Protein AF-A0A924IY48-F1 (afdb_monomer_lite)

pLDDT: mean 94.22, std 5.82, range [61.59, 98.12]

Foldseek 3Di:
DDWDQDPQGTKAQDADDWPPPCNCRNVVRAIEGEDPQQDPVVCVVPVDGDDDPHHNYHHHVCRVVVCVVAPDPHDDDDDDPDPCCCDPTPVNHD

Radius of gyration: 14.8 Å; chains: 1; bounding box: 27×31×42 Å

Secondary structure (DSSP, 8-state):
--EEEETTEEEEE----STTTTTTTTTTT-EEEE-TTSSHHHHHHHSS----SSS-EE-HHHHHHHHHHHTTT---------HHHHHH-TTT--

Sequence (94 aa):
EATYTGNNGYSLRLMGVDKGFNDAALQRSIVMHGADYVSENFAAAHKRIGRSWGCPAVSRDLAEPIINTIKGKNCLFIYYPDNNYLKSSEWLKS

Structure (mmCIF, N/CA/C/O backbone):
data_AF-A0A924IY48-F1
#
_entry.id   AF-A0A924IY48-F1
#
loop_
_atom_site.group_PDB
_atom_site.id
_atom_site.type_symbol
_atom_site.label_atom_id
_atom_site.label_alt_id
_atom_site.label_comp_id
_atom_site.label_asym_id
_atom_site.label_entity_id
_atom_site.label_seq_id
_atom_site.pdbx_PDB_ins_code
_atom_site.Cartn_x
_atom_site.Cartn_y
_atom_site.Cartn_z
_atom_site.occupancy
_atom_site.B_iso_or_equiv
_atom_site.auth_seq_id
_atom_site.auth_comp_id
_atom_site.auth_asym_id
_atom_site.auth_atom_id
_atom_site.pdbx_PDB_model_num
ATOM 1 N N . GLU A 1 1 ? 0.460 -11.654 9.574 1.00 65.25 1 GLU A N 1
ATOM 2 C CA . GLU A 1 1 ? -0.359 -11.309 8.393 1.00 65.25 1 GLU A CA 1
ATOM 3 C C . GLU A 1 1 ? 0.153 -12.033 7.158 1.00 65.25 1 GLU A C 1
ATOM 5 O O . GLU A 1 1 ? 1.314 -12.434 7.151 1.00 65.25 1 GLU A O 1
ATOM 10 N N . ALA A 1 2 ? -0.713 -12.252 6.165 1.00 86.69 2 ALA A N 1
ATOM 11 C CA . ALA A 1 2 ? -0.415 -13.109 5.020 1.00 86.69 2 ALA A CA 1
ATOM 12 C C . ALA A 1 2 ? 0.109 -12.300 3.825 1.00 86.69 2 ALA A C 1
ATOM 14 O O . ALA A 1 2 ? -0.597 -11.455 3.265 1.00 86.69 2 ALA A O 1
ATOM 15 N N . THR A 1 3 ? 1.338 -12.595 3.415 1.00 95.62 3 THR A N 1
ATOM 16 C CA . THR A 1 3 ? 1.825 -12.243 2.083 1.00 95.62 3 THR A CA 1
ATOM 17 C C . THR A 1 3 ? 1.260 -13.218 1.052 1.00 95.62 3 THR A C 1
ATOM 19 O O . THR A 1 3 ? 0.889 -14.346 1.379 1.00 95.62 3 THR A O 1
ATOM 22 N N . TYR A 1 4 ? 1.145 -12.781 -0.198 1.00 96.38 4 TYR A N 1
ATOM 23 C CA . TYR A 1 4 ? 0.742 -13.639 -1.312 1.00 96.38 4 TYR A CA 1
ATOM 24 C C . TYR A 1 4 ? 1.358 -13.142 -2.619 1.00 96.38 4 TYR A C 1
ATOM 26 O O . TYR A 1 4 ? 1.797 -11.996 -2.708 1.00 96.38 4 TYR A O 1
ATOM 34 N N . THR A 1 5 ? 1.347 -13.992 -3.641 1.00 97.00 5 THR A N 1
ATOM 35 C CA . THR A 1 5 ? 1.754 -13.626 -5.001 1.00 97.00 5 THR A CA 1
ATOM 36 C C . THR A 1 5 ? 0.525 -13.610 -5.902 1.00 97.00 5 THR A C 1
ATOM 38 O O . THR A 1 5 ? -0.207 -14.595 -5.969 1.00 97.00 5 THR A O 1
ATOM 41 N N . GLY A 1 6 ? 0.280 -12.484 -6.573 1.00 93.56 6 GLY A N 1
ATOM 42 C CA . GLY A 1 6 ? -0.815 -12.325 -7.536 1.00 93.56 6 GLY A CA 1
ATOM 43 C C . GLY A 1 6 ? -0.408 -11.440 -8.713 1.00 93.56 6 GLY A C 1
ATOM 44 O O . GLY A 1 6 ? 0.777 -11.304 -8.996 1.00 93.56 6 GLY A O 1
ATOM 45 N N . ASN A 1 7 ? -1.373 -10.789 -9.369 1.00 92.56 7 ASN A N 1
ATOM 46 C CA . ASN A 1 7 ? -1.117 -9.971 -10.570 1.00 92.56 7 ASN A CA 1
ATOM 47 C C . ASN A 1 7 ? -0.099 -8.836 -10.347 1.00 92.56 7 ASN A C 1
ATOM 49 O O . ASN A 1 7 ? 0.633 -8.471 -11.262 1.00 92.56 7 ASN A O 1
ATOM 53 N N . ASN A 1 8 ? -0.026 -8.298 -9.127 1.00 94.12 8 ASN A N 1
ATOM 54 C CA . ASN A 1 8 ? 0.933 -7.253 -8.760 1.00 94.12 8 ASN A CA 1
ATOM 55 C C . ASN A 1 8 ? 2.273 -7.810 -8.235 1.00 94.12 8 ASN A C 1
ATOM 57 O O . ASN A 1 8 ? 3.124 -7.045 -7.788 1.00 94.12 8 ASN A O 1
ATOM 61 N N . GLY A 1 9 ? 2.481 -9.129 -8.300 1.00 96.56 9 GLY A N 1
ATOM 62 C CA . GLY A 1 9 ? 3.633 -9.817 -7.723 1.00 96.56 9 GLY A CA 1
ATOM 63 C C . GLY A 1 9 ? 3.484 -10.066 -6.221 1.00 96.56 9 GLY A C 1
ATOM 64 O O . GLY A 1 9 ? 2.367 -10.148 -5.695 1.00 96.56 9 GLY A O 1
ATOM 65 N N . TYR A 1 10 ? 4.620 -10.214 -5.539 1.00 97.75 10 TYR A N 1
ATOM 66 C CA . TYR A 1 10 ? 4.681 -10.402 -4.091 1.00 97.75 10 TYR A CA 1
ATOM 67 C C . TYR A 1 10 ? 4.081 -9.191 -3.366 1.00 97.75 10 TYR A C 1
ATOM 69 O O . TYR A 1 10 ? 4.505 -8.054 -3.567 1.00 97.75 10 TYR A O 1
ATOM 77 N N . SER A 1 11 ? 3.045 -9.444 -2.569 1.00 97.94 11 SER A N 1
ATOM 78 C CA . SER A 1 11 ? 2.191 -8.418 -1.973 1.00 97.94 11 SER A CA 1
ATOM 79 C C . SER A 1 11 ? 1.909 -8.718 -0.503 1.00 97.94 11 SER A C 1
ATOM 81 O O . SER A 1 11 ? 1.793 -9.880 -0.101 1.00 97.94 11 SER A O 1
ATOM 83 N N . LEU A 1 12 ? 1.741 -7.666 0.296 1.00 97.00 12 LEU A N 1
ATOM 84 C CA . LEU A 1 12 ? 1.353 -7.748 1.704 1.00 97.00 12 LEU A CA 1
ATOM 85 C C . LEU A 1 12 ? -0.085 -7.265 1.877 1.00 97.00 12 LEU A C 1
ATOM 87 O O . LEU A 1 12 ? -0.397 -6.121 1.552 1.00 97.00 12 LEU A O 1
ATOM 91 N N . ARG A 1 13 ? -0.957 -8.133 2.401 1.00 95.75 13 ARG A N 1
ATOM 92 C CA . ARG A 1 13 ? -2.312 -7.744 2.813 1.00 95.75 13 ARG A CA 1
ATOM 93 C C . ARG A 1 13 ? -2.241 -6.833 4.025 1.00 95.75 13 ARG A C 1
ATOM 95 O O . ARG A 1 13 ? -1.465 -7.119 4.926 1.00 95.75 13 ARG A O 1
ATOM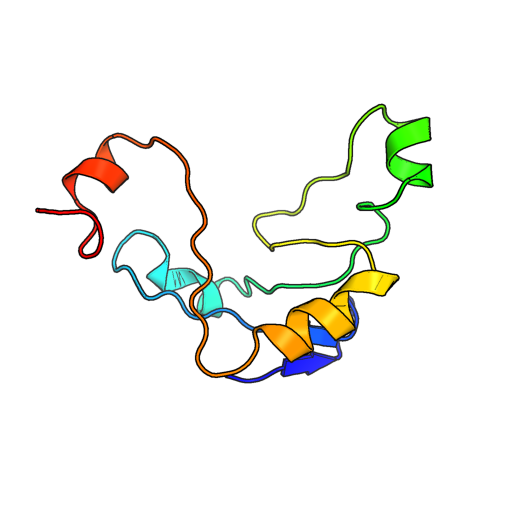 102 N N . LEU A 1 14 ? -3.055 -5.781 4.030 1.00 94.56 14 LEU A N 1
ATOM 103 C CA . LEU A 1 14 ? -3.112 -4.820 5.125 1.00 94.56 14 LEU A CA 1
ATOM 104 C C . LEU A 1 14 ? -4.439 -4.955 5.866 1.00 94.56 14 LEU A C 1
ATOM 106 O O . LEU A 1 14 ? -5.510 -4.923 5.253 1.00 94.56 14 LEU A O 1
ATOM 110 N N . MET A 1 15 ? -4.363 -5.104 7.185 1.00 93.69 15 MET A N 1
ATOM 111 C CA . MET A 1 15 ? -5.521 -5.037 8.066 1.00 93.69 15 MET A CA 1
ATOM 112 C C . MET A 1 15 ? -5.719 -3.605 8.563 1.00 93.69 15 MET A C 1
ATOM 114 O O . MET A 1 15 ? -4.773 -2.937 8.976 1.00 93.69 15 MET A O 1
ATOM 118 N N . GLY A 1 16 ? -6.963 -3.135 8.518 1.00 94.44 16 GLY A N 1
ATOM 119 C CA . GLY A 1 16 ? -7.351 -1.897 9.178 1.00 94.44 16 GLY A CA 1
ATOM 120 C C . GLY A 1 16 ? -7.405 -2.079 10.686 1.00 94.44 16 GLY A C 1
ATOM 121 O O . GLY A 1 16 ? -7.924 -3.088 11.157 1.00 94.44 16 GLY A O 1
ATOM 122 N N . VAL A 1 17 ? -6.894 -1.103 11.429 1.00 93.25 17 VAL A N 1
ATOM 123 C CA . VAL A 1 17 ? -6.848 -1.118 12.900 1.00 93.25 17 VAL A CA 1
ATOM 124 C C . VAL A 1 17 ? -7.563 0.078 13.534 1.00 93.25 17 VAL A C 1
ATOM 126 O O . VAL A 1 17 ? -7.615 0.173 14.752 1.00 93.25 17 VAL A O 1
ATOM 129 N N . ASP A 1 18 ? -8.117 0.989 12.732 1.00 94.81 18 ASP A N 1
ATOM 130 C CA . ASP A 1 18 ? -8.839 2.184 13.175 1.00 94.81 18 ASP A CA 1
ATOM 131 C C . ASP A 1 18 ? -10.268 2.180 12.616 1.00 94.81 18 ASP A C 1
ATOM 133 O O . ASP A 1 18 ? -10.503 2.326 11.405 1.00 94.81 18 ASP A O 1
ATOM 137 N N . LYS A 1 19 ? -11.226 1.951 13.515 1.00 95.06 19 LYS A N 1
ATOM 138 C CA . LYS A 1 19 ? -12.635 1.750 13.177 1.00 95.06 19 LYS A CA 1
ATOM 139 C C . LYS A 1 19 ? -13.242 3.017 12.575 1.00 95.06 19 LYS A C 1
ATOM 141 O O . LYS A 1 19 ? -13.093 4.109 13.109 1.00 95.06 19 LYS A O 1
ATOM 146 N N . GLY A 1 20 ? -13.958 2.868 11.462 1.00 94.56 20 GLY A N 1
ATOM 147 C CA . GLY A 1 20 ? -14.547 3.980 10.713 1.00 94.56 20 GLY A CA 1
ATOM 148 C C . GLY A 1 20 ? -13.571 4.743 9.808 1.00 94.56 20 GLY A C 1
ATOM 149 O O . GLY A 1 20 ? -14.020 5.603 9.051 1.00 94.56 20 GLY A O 1
ATOM 150 N N . PHE A 1 21 ? -12.272 4.421 9.837 1.00 94.94 21 PHE A N 1
ATOM 151 C CA . PHE A 1 21 ? -11.257 5.060 8.993 1.00 94.94 21 PHE A CA 1
ATOM 152 C C . PHE A 1 21 ? -10.607 4.093 8.013 1.00 94.94 21 PHE A C 1
ATOM 154 O O . PHE A 1 21 ? -10.633 4.323 6.802 1.00 94.94 21 PHE A O 1
ATOM 161 N N . ASN A 1 22 ? -10.015 3.010 8.520 1.00 95.31 22 ASN A N 1
ATOM 162 C CA . ASN A 1 22 ? -9.305 2.041 7.689 1.00 95.31 22 ASN A CA 1
ATOM 163 C C . ASN A 1 22 ? -9.741 0.589 7.918 1.00 95.31 22 ASN A C 1
ATOM 165 O O . ASN A 1 22 ? -9.211 -0.289 7.243 1.00 95.31 22 ASN A O 1
ATOM 169 N N . ASP A 1 23 ? -10.716 0.329 8.792 1.00 95.88 23 ASP A N 1
ATOM 170 C CA . ASP A 1 23 ? -11.267 -1.002 9.099 1.00 95.88 23 ASP A CA 1
ATOM 171 C C . ASP A 1 23 ? -11.677 -1.829 7.865 1.00 95.88 23 ASP A C 1
ATOM 173 O O . ASP A 1 23 ? -11.527 -3.051 7.853 1.00 95.88 23 ASP A O 1
ATOM 177 N N . ALA A 1 24 ? -12.097 -1.179 6.779 1.00 96.69 24 ALA A N 1
ATOM 178 C CA . ALA A 1 24 ? -12.416 -1.837 5.513 1.00 96.69 24 ALA A CA 1
ATOM 179 C C . ALA A 1 24 ? -11.195 -2.178 4.622 1.00 96.69 24 ALA A C 1
ATOM 181 O O . ALA A 1 24 ? -11.387 -2.708 3.527 1.00 96.69 24 ALA A O 1
ATOM 182 N N . ALA A 1 25 ? -9.950 -1.884 5.021 1.00 96.25 25 ALA A N 1
ATOM 183 C CA . ALA A 1 25 ? -8.757 -2.034 4.171 1.00 96.25 25 ALA A CA 1
ATOM 184 C C . ALA A 1 25 ? -8.607 -3.450 3.591 1.00 96.25 25 ALA A C 1
ATOM 186 O O . ALA A 1 25 ? -8.469 -3.609 2.375 1.00 96.25 25 ALA A O 1
ATOM 187 N N . LEU A 1 26 ? -8.720 -4.482 4.433 1.00 95.38 26 LEU A N 1
ATOM 188 C CA . LEU A 1 26 ? -8.603 -5.874 3.995 1.00 95.38 26 LEU A CA 1
ATOM 189 C C . LEU A 1 26 ? -9.759 -6.277 3.067 1.00 95.38 26 LEU A C 1
ATOM 191 O O . LEU A 1 26 ? -9.525 -6.883 2.021 1.00 95.38 26 LEU A O 1
ATOM 195 N N . GLN A 1 27 ? -10.997 -5.906 3.418 1.00 96.62 27 GLN A N 1
ATOM 196 C CA . GLN A 1 27 ? -12.195 -6.191 2.616 1.00 96.62 27 GLN A CA 1
ATOM 197 C C . GLN A 1 27 ? -12.117 -5.533 1.232 1.00 96.62 27 GLN A C 1
ATOM 199 O O . GLN A 1 27 ? -12.512 -6.123 0.229 1.00 96.62 27 GLN A O 1
ATOM 204 N N . ARG A 1 28 ? -11.548 -4.327 1.166 1.00 96.50 28 ARG A N 1
ATOM 205 C CA . ARG A 1 28 ? -11.309 -3.575 -0.072 1.00 96.50 28 ARG A CA 1
ATOM 206 C C . ARG A 1 28 ? -10.063 -4.035 -0.833 1.00 96.50 28 ARG A C 1
ATOM 208 O O . ARG A 1 28 ? -9.713 -3.415 -1.832 1.00 96.50 28 ARG A O 1
ATOM 215 N N . SER A 1 29 ? -9.406 -5.110 -0.389 1.00 95.38 29 SER A N 1
ATOM 216 C CA . SER A 1 29 ? -8.178 -5.643 -0.992 1.00 95.38 29 SER A CA 1
ATOM 217 C C . SER A 1 29 ? -7.047 -4.612 -1.091 1.00 95.38 29 SER A C 1
ATOM 219 O O . SER A 1 29 ? -6.274 -4.620 -2.049 1.00 95.38 29 SER A O 1
ATOM 221 N N . ILE A 1 30 ? -6.934 -3.727 -0.095 1.00 96.25 30 ILE A N 1
ATOM 222 C CA . ILE A 1 30 ? -5.803 -2.806 0.019 1.00 96.25 30 ILE A CA 1
ATOM 223 C C . ILE A 1 30 ? -4.567 -3.604 0.446 1.00 96.25 30 ILE A C 1
ATOM 225 O O . ILE A 1 30 ? -4.562 -4.308 1.458 1.00 96.25 30 ILE A O 1
ATOM 229 N N . VAL A 1 31 ? -3.516 -3.512 -0.363 1.00 96.56 31 VAL A N 1
ATOM 230 C CA . VAL A 1 31 ? -2.271 -4.273 -0.210 1.00 96.56 31 VAL A CA 1
ATOM 231 C C . VAL A 1 31 ? -1.075 -3.361 -0.464 1.00 96.56 31 VAL A C 1
ATOM 233 O O . VAL A 1 31 ? -1.178 -2.428 -1.259 1.00 96.56 31 VAL A O 1
ATOM 236 N N . MET A 1 32 ? 0.072 -3.646 0.149 1.00 97.31 32 MET A N 1
ATOM 237 C CA . MET A 1 32 ? 1.346 -3.113 -0.338 1.00 97.31 32 MET A CA 1
ATOM 238 C C . MET A 1 32 ? 1.860 -3.996 -1.476 1.00 97.31 32 MET A C 1
ATOM 240 O O . MET A 1 32 ? 1.870 -5.221 -1.333 1.00 97.31 32 MET A O 1
ATOM 244 N N . HIS A 1 33 ? 2.272 -3.395 -2.594 1.00 98.00 33 HIS A N 1
ATOM 245 C CA . HIS A 1 33 ? 2.749 -4.135 -3.767 1.00 98.00 33 HIS A CA 1
ATOM 246 C C . HIS A 1 33 ? 3.717 -3.326 -4.644 1.00 98.00 33 HIS A C 1
ATOM 248 O O . HIS A 1 33 ? 3.807 -2.103 -4.536 1.00 98.00 33 HIS A O 1
ATOM 254 N N . GLY A 1 34 ? 4.408 -4.016 -5.555 1.00 98.12 34 GLY A N 1
ATOM 255 C CA . GLY A 1 34 ? 5.225 -3.391 -6.597 1.00 98.12 34 GLY A CA 1
ATOM 256 C C . GLY A 1 34 ? 4.395 -2.918 -7.796 1.00 98.12 34 GLY A C 1
ATOM 257 O O . GLY A 1 34 ? 3.404 -3.558 -8.156 1.00 98.12 34 GLY A O 1
ATOM 258 N N . ALA A 1 35 ? 4.793 -1.820 -8.440 1.00 98.12 35 ALA A N 1
ATOM 259 C CA . ALA A 1 35 ? 4.108 -1.279 -9.615 1.00 98.12 35 ALA A CA 1
ATOM 260 C C . ALA A 1 35 ? 5.068 -0.636 -10.628 1.00 98.12 35 ALA A C 1
ATOM 262 O O . ALA A 1 35 ? 5.931 0.154 -10.257 1.00 98.12 35 ALA A O 1
ATOM 263 N N . ASP A 1 36 ? 4.854 -0.891 -11.923 1.00 97.12 36 ASP A N 1
ATOM 264 C CA . ASP A 1 36 ? 5.671 -0.320 -13.015 1.00 97.12 36 ASP A CA 1
ATOM 265 C C . ASP A 1 36 ? 5.563 1.208 -13.100 1.00 97.12 36 ASP A C 1
ATOM 267 O O . ASP A 1 36 ? 6.504 1.905 -13.485 1.00 97.12 36 ASP A O 1
ATOM 271 N N . TYR A 1 37 ? 4.411 1.741 -12.684 1.00 96.94 37 TYR A N 1
ATOM 272 C CA . TYR A 1 37 ? 4.159 3.176 -12.631 1.00 96.94 37 TYR A CA 1
ATOM 273 C C . TYR A 1 37 ? 4.858 3.879 -11.455 1.00 96.94 37 TYR A C 1
ATOM 275 O O . TYR A 1 37 ? 4.774 5.100 -11.334 1.00 96.94 37 TYR A O 1
ATOM 283 N N . VAL A 1 38 ? 5.549 3.134 -10.590 1.00 97.88 38 VAL A N 1
ATOM 284 C CA . VAL A 1 38 ? 6.444 3.667 -9.559 1.00 97.88 38 VAL A CA 1
ATOM 285 C C . VAL A 1 38 ? 7.877 3.342 -9.978 1.00 97.88 38 VAL A C 1
ATOM 287 O O . VAL A 1 38 ? 8.500 2.405 -9.486 1.00 97.88 38 VAL A O 1
ATOM 290 N N . SER A 1 39 ? 8.381 4.090 -10.957 1.00 97.81 39 SER A N 1
ATOM 291 C CA . SER A 1 39 ? 9.723 3.916 -11.517 1.00 97.81 39 SER A CA 1
ATOM 292 C C . SER A 1 39 ? 10.295 5.240 -12.021 1.00 97.81 39 SER A C 1
ATOM 294 O O . SER A 1 39 ? 9.544 6.160 -12.357 1.00 97.81 39 SER A O 1
ATOM 296 N N . GLU A 1 40 ? 11.623 5.315 -12.124 1.00 97.44 40 GLU A N 1
ATOM 297 C CA . GLU A 1 40 ? 12.329 6.474 -12.691 1.00 97.44 40 GLU A CA 1
ATOM 298 C C . GLU A 1 40 ? 11.924 6.734 -14.145 1.00 97.44 40 GLU A C 1
ATOM 300 O O . GLU A 1 40 ? 11.665 7.872 -14.526 1.00 97.44 40 GLU A O 1
ATOM 305 N N . ASN A 1 41 ? 11.767 5.678 -14.951 1.00 97.81 41 ASN A N 1
ATOM 306 C CA . ASN A 1 41 ? 11.319 5.798 -16.340 1.00 97.81 41 ASN A CA 1
ATOM 307 C C . ASN A 1 41 ? 9.923 6.434 -16.431 1.00 97.81 41 ASN A C 1
ATOM 309 O O . ASN A 1 41 ? 9.703 7.342 -17.236 1.00 97.81 41 ASN A O 1
ATOM 313 N N . PHE A 1 42 ? 8.985 6.001 -15.578 1.00 98.12 42 PHE A N 1
ATOM 314 C CA . PHE A 1 42 ? 7.648 6.593 -15.520 1.00 98.12 42 PHE A CA 1
ATOM 315 C C . PHE A 1 42 ? 7.713 8.056 -15.056 1.00 98.12 42 PHE A C 1
ATOM 317 O O . PHE A 1 42 ? 7.084 8.927 -15.659 1.00 98.12 42 PHE A O 1
ATOM 324 N N . ALA A 1 43 ? 8.511 8.350 -14.026 1.00 97.94 43 ALA A N 1
ATOM 325 C CA . ALA A 1 43 ? 8.691 9.705 -13.514 1.00 97.94 43 ALA A CA 1
ATOM 326 C C . ALA A 1 43 ? 9.324 10.648 -14.549 1.00 97.94 43 ALA A C 1
ATOM 328 O O . ALA A 1 43 ? 8.862 11.779 -14.705 1.00 97.94 43 ALA A O 1
ATOM 329 N N . ALA A 1 44 ? 10.318 10.188 -15.307 1.00 98.12 44 ALA A N 1
ATOM 330 C CA . ALA A 1 44 ? 10.959 10.960 -16.366 1.00 98.12 44 ALA A CA 1
ATOM 331 C C . ALA A 1 44 ? 9.970 11.333 -17.483 1.00 98.12 44 ALA A C 1
ATOM 333 O O . ALA A 1 44 ? 9.949 12.492 -17.919 1.00 98.12 44 ALA A O 1
ATOM 334 N N . ALA A 1 45 ? 9.125 10.378 -17.891 1.00 98.12 45 ALA A N 1
ATOM 335 C CA . ALA A 1 45 ? 8.126 10.550 -18.945 1.00 98.12 45 ALA A CA 1
ATOM 336 C C . ALA A 1 45 ? 6.925 11.411 -18.513 1.00 98.12 45 ALA A C 1
ATOM 338 O O . ALA A 1 45 ? 6.438 12.227 -19.292 1.00 98.12 45 ALA A O 1
ATOM 339 N N . HIS A 1 46 ? 6.451 11.257 -17.273 1.00 97.69 46 HIS A N 1
ATOM 340 C CA . HIS A 1 46 ? 5.212 11.887 -16.797 1.00 97.69 46 HIS A CA 1
ATOM 341 C C . HIS A 1 46 ? 5.422 13.045 -15.815 1.00 97.69 46 HIS A C 1
ATOM 343 O O . HIS A 1 46 ? 4.446 13.664 -15.392 1.00 97.69 46 HIS A O 1
ATOM 349 N N . LYS A 1 47 ? 6.672 13.335 -15.429 1.00 97.94 47 LYS A N 1
ATOM 350 C CA . LYS A 1 47 ? 7.056 14.311 -14.387 1.00 97.94 47 LYS A CA 1
ATOM 351 C C . LYS A 1 47 ? 6.451 14.029 -13.003 1.00 97.94 47 LYS A C 1
ATOM 353 O O . LYS A 1 47 ? 6.365 14.920 -12.164 1.00 97.94 47 LYS A O 1
ATOM 358 N N . ARG A 1 48 ? 6.015 12.789 -12.769 1.00 97.12 48 ARG A N 1
ATOM 359 C CA . ARG A 1 48 ? 5.459 12.270 -11.510 1.00 97.12 48 ARG A CA 1
ATOM 360 C C . ARG A 1 48 ? 5.416 10.745 -11.549 1.00 97.12 48 ARG A C 1
ATOM 362 O O . ARG A 1 48 ? 5.405 10.167 -12.630 1.00 97.12 48 ARG A O 1
ATOM 369 N N . ILE A 1 49 ? 5.251 10.109 -10.395 1.00 97.06 49 ILE A N 1
ATOM 370 C CA . ILE A 1 49 ? 4.871 8.692 -10.321 1.00 97.06 49 ILE A CA 1
ATOM 371 C C . ILE A 1 49 ? 3.375 8.486 -10.620 1.00 97.06 49 ILE A C 1
ATOM 3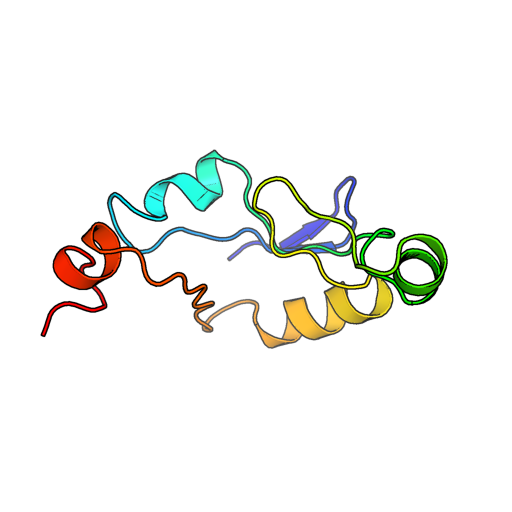73 O O . ILE A 1 49 ? 2.555 9.417 -10.569 1.00 97.06 49 ILE A O 1
ATOM 377 N N . GLY A 1 50 ? 3.010 7.252 -10.958 1.00 96.69 50 GLY A N 1
ATOM 378 C CA . GLY A 1 50 ? 1.623 6.823 -11.087 1.00 96.69 50 GLY A CA 1
ATOM 379 C C . GLY A 1 50 ? 0.900 6.770 -9.745 1.00 96.69 50 GLY A C 1
ATOM 380 O O . GLY A 1 50 ? 1.506 6.864 -8.680 1.00 96.69 50 GLY A O 1
ATOM 381 N N . ARG A 1 51 ? -0.426 6.640 -9.804 1.00 95.50 51 ARG A N 1
ATOM 382 C CA . ARG A 1 51 ? -1.290 6.562 -8.624 1.00 95.50 51 ARG A CA 1
ATOM 383 C C . ARG A 1 51 ? -2.026 5.233 -8.625 1.00 95.50 51 ARG A C 1
ATOM 385 O O . ARG A 1 51 ? -2.541 4.818 -9.661 1.00 95.50 51 ARG A O 1
ATOM 392 N N . SER A 1 52 ? -2.083 4.599 -7.463 1.00 94.94 52 SER A N 1
ATOM 393 C CA . SER A 1 52 ? -2.972 3.471 -7.214 1.00 94.94 52 SER A CA 1
ATOM 394 C C . SER A 1 52 ? -4.374 3.972 -6.837 1.00 94.94 52 SER A C 1
ATOM 396 O O . SER A 1 52 ? -4.602 5.169 -6.651 1.00 94.94 52 SER A O 1
ATOM 398 N N . TRP A 1 53 ? -5.305 3.038 -6.657 1.00 93.62 53 TRP A N 1
ATOM 399 C CA . TRP A 1 53 ? -6.651 3.302 -6.135 1.00 93.62 53 TRP A CA 1
ATOM 400 C C . TRP A 1 53 ? -6.739 3.197 -4.599 1.00 93.62 53 TRP A C 1
ATOM 402 O O . TRP A 1 53 ? -7.827 3.044 -4.048 1.00 93.62 53 TRP A O 1
ATOM 412 N N . GLY A 1 54 ? -5.596 3.250 -3.905 1.00 93.94 54 GLY A N 1
ATOM 413 C CA . GLY A 1 54 ? -5.508 3.208 -2.439 1.00 93.94 54 GLY A CA 1
ATOM 414 C C . GLY A 1 54 ? -4.379 2.326 -1.901 1.00 93.94 54 GLY A C 1
ATOM 415 O O . GLY A 1 54 ? -3.920 2.535 -0.784 1.00 93.94 54 GLY A O 1
ATOM 416 N N . CYS A 1 55 ? -3.895 1.368 -2.692 1.00 96.44 55 CYS A N 1
ATOM 417 C CA . CYS A 1 55 ? -2.776 0.505 -2.320 1.00 96.44 55 CYS A CA 1
ATOM 418 C C . CYS A 1 55 ? -1.463 1.291 -2.160 1.00 96.44 55 CYS A C 1
ATOM 420 O O . CYS A 1 55 ? -1.124 2.072 -3.056 1.00 96.44 55 CYS A O 1
ATOM 422 N N . PRO A 1 56 ? -0.674 1.052 -1.100 1.00 96.12 56 PRO A N 1
ATOM 423 C CA . PRO A 1 56 ? 0.717 1.490 -1.052 1.00 96.12 56 PRO A CA 1
ATOM 424 C C . PRO A 1 56 ? 1.537 0.810 -2.161 1.00 96.12 56 PRO A C 1
ATOM 426 O O . PRO A 1 56 ? 1.934 -0.350 -2.045 1.00 96.12 56 PRO A O 1
ATOM 429 N N . ALA A 1 57 ? 1.754 1.524 -3.265 1.00 97.31 57 ALA A N 1
ATOM 430 C CA . ALA A 1 57 ? 2.526 1.041 -4.403 1.00 97.31 57 ALA A CA 1
ATOM 431 C C . ALA A 1 57 ? 3.972 1.543 -4.315 1.00 97.31 57 ALA A C 1
ATOM 433 O O . ALA A 1 57 ? 4.207 2.740 -4.148 1.00 97.31 57 ALA A O 1
ATOM 434 N N . VAL A 1 58 ? 4.928 0.629 -4.451 1.00 97.44 58 VAL A N 1
ATOM 435 C CA . VAL A 1 58 ? 6.372 0.913 -4.475 1.00 97.44 58 VAL A CA 1
ATOM 436 C C . VAL A 1 58 ? 6.989 0.415 -5.784 1.00 97.44 58 VAL A C 1
ATOM 438 O O . VAL A 1 58 ? 6.313 -0.248 -6.577 1.00 97.44 58 VAL A O 1
ATOM 441 N N . SER A 1 59 ? 8.260 0.729 -6.045 1.00 97.69 59 SER A N 1
ATOM 442 C CA . SER A 1 59 ? 8.957 0.152 -7.200 1.00 97.69 59 SER A CA 1
ATOM 443 C C . SER A 1 59 ? 9.047 -1.369 -7.063 1.00 97.69 59 SER A C 1
ATOM 445 O O . SER A 1 59 ? 9.136 -1.903 -5.954 1.00 97.69 59 SER A O 1
ATOM 447 N N . ARG A 1 60 ? 8.999 -2.091 -8.190 1.00 97.12 60 ARG A N 1
ATOM 448 C CA . ARG A 1 60 ? 9.020 -3.565 -8.178 1.00 97.12 60 ARG A CA 1
ATOM 449 C C . ARG A 1 60 ? 10.249 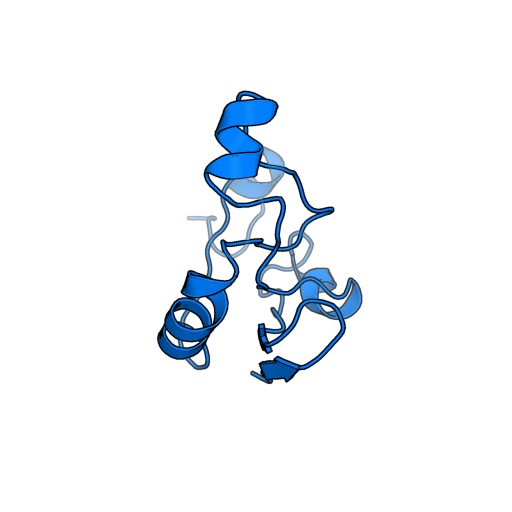-4.119 -7.464 1.00 97.12 60 ARG A C 1
ATOM 451 O O . ARG A 1 60 ? 10.101 -4.999 -6.623 1.00 97.12 60 ARG A O 1
ATOM 458 N N . ASP A 1 61 ? 11.410 -3.537 -7.732 1.00 97.00 61 ASP A N 1
ATOM 459 C CA . ASP A 1 61 ? 12.696 -3.977 -7.184 1.00 97.00 61 ASP A CA 1
ATOM 460 C C . ASP A 1 61 ? 12.778 -3.802 -5.659 1.00 97.00 61 ASP A C 1
ATOM 462 O O . ASP A 1 61 ? 13.523 -4.509 -4.984 1.00 97.00 61 ASP A O 1
ATOM 466 N N . LEU A 1 62 ? 11.982 -2.884 -5.095 1.00 98.00 62 LEU A N 1
ATOM 467 C CA . LEU A 1 62 ? 11.924 -2.629 -3.656 1.00 98.00 62 LEU A CA 1
ATOM 468 C C . LEU A 1 62 ? 10.739 -3.305 -2.956 1.00 98.00 62 LEU A C 1
ATOM 470 O O . LEU A 1 62 ? 10.705 -3.338 -1.726 1.00 98.00 62 LEU A O 1
ATOM 474 N N . ALA A 1 63 ? 9.777 -3.860 -3.697 1.00 97.94 63 ALA A N 1
ATOM 475 C CA . ALA A 1 63 ? 8.569 -4.434 -3.110 1.00 97.94 63 ALA A CA 1
ATOM 476 C C . ALA A 1 63 ? 8.893 -5.563 -2.125 1.00 97.94 63 ALA A C 1
ATOM 478 O O . ALA A 1 63 ? 8.464 -5.527 -0.973 1.00 97.94 63 ALA A O 1
ATOM 479 N N . GLU A 1 64 ? 9.693 -6.540 -2.546 1.00 97.75 64 GLU A N 1
ATOM 480 C CA . GLU A 1 64 ? 10.080 -7.664 -1.697 1.00 97.75 64 GLU A CA 1
ATOM 481 C C . GLU A 1 64 ? 10.904 -7.271 -0.461 1.00 97.75 64 GLU A C 1
ATOM 483 O O . GLU A 1 64 ? 10.497 -7.660 0.642 1.00 97.75 64 GLU A O 1
ATOM 488 N N . PRO A 1 65 ? 12.008 -6.502 -0.565 1.00 97.44 65 PRO A N 1
ATOM 489 C CA . PRO A 1 65 ? 12.783 -6.129 0.617 1.00 97.44 65 PRO A CA 1
ATOM 490 C C . PRO A 1 65 ? 11.969 -5.289 1.610 1.00 97.44 65 PRO A C 1
ATOM 492 O O . PRO A 1 65 ? 12.054 -5.530 2.817 1.00 97.44 65 PRO A O 1
ATOM 495 N N . ILE A 1 66 ? 11.119 -4.368 1.140 1.00 96.56 66 ILE A N 1
ATOM 496 C CA . ILE A 1 66 ? 10.240 -3.587 2.023 1.00 96.56 66 ILE A CA 1
ATOM 497 C C . ILE A 1 66 ? 9.220 -4.501 2.706 1.00 96.56 66 ILE A C 1
ATOM 499 O O . ILE A 1 66 ? 9.126 -4.495 3.934 1.00 96.56 66 ILE A O 1
ATOM 503 N N . ILE A 1 67 ? 8.489 -5.322 1.942 1.00 96.94 67 ILE A N 1
ATOM 504 C CA . ILE A 1 67 ? 7.473 -6.230 2.494 1.00 96.94 67 ILE A CA 1
ATOM 505 C C . ILE A 1 67 ? 8.097 -7.178 3.517 1.00 96.94 67 ILE A C 1
ATOM 507 O O . ILE A 1 67 ? 7.523 -7.387 4.581 1.00 96.94 67 ILE A O 1
ATOM 511 N N . ASN A 1 68 ? 9.272 -7.738 3.234 1.00 95.69 68 ASN A N 1
ATOM 512 C CA . ASN A 1 68 ? 9.956 -8.632 4.165 1.00 95.69 68 ASN A CA 1
ATOM 513 C C . ASN A 1 68 ? 10.413 -7.923 5.443 1.00 95.69 68 ASN A C 1
ATOM 515 O O . ASN A 1 68 ? 10.405 -8.551 6.498 1.00 95.69 68 ASN A O 1
ATOM 519 N N . THR A 1 69 ? 10.748 -6.635 5.359 1.00 94.19 69 THR A N 1
ATOM 520 C CA . THR A 1 69 ? 11.103 -5.815 6.523 1.00 94.19 69 THR A CA 1
ATOM 521 C C . THR A 1 69 ? 9.889 -5.545 7.414 1.00 94.19 69 TH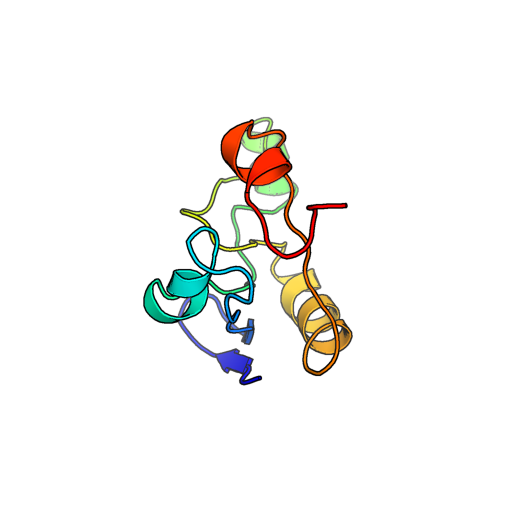R A C 1
ATOM 523 O O . THR A 1 69 ? 9.995 -5.609 8.638 1.00 94.19 69 THR A O 1
ATOM 526 N N . ILE A 1 70 ? 8.724 -5.262 6.819 1.00 92.75 70 ILE A N 1
ATOM 527 C CA . ILE A 1 70 ? 7.551 -4.810 7.582 1.00 92.75 70 ILE A CA 1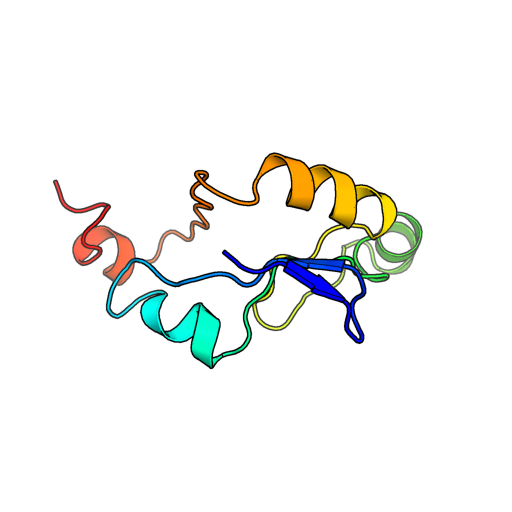
ATOM 528 C C . ILE A 1 70 ? 6.540 -5.916 7.914 1.00 9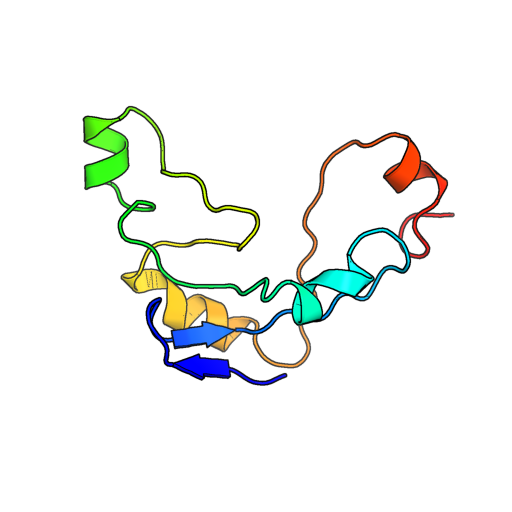2.75 70 ILE A C 1
ATOM 530 O O . ILE A 1 70 ? 5.779 -5.763 8.870 1.00 92.75 70 ILE A O 1
ATOM 534 N N . LYS A 1 71 ? 6.504 -7.035 7.178 1.00 91.94 71 LYS A N 1
ATOM 535 C CA . LYS A 1 71 ? 5.527 -8.108 7.429 1.00 91.94 71 LYS A CA 1
ATOM 536 C C . LYS A 1 71 ? 5.669 -8.643 8.860 1.00 91.94 71 LYS A C 1
ATOM 538 O O . LYS A 1 71 ? 6.770 -8.907 9.333 1.00 91.94 71 LYS A O 1
ATOM 543 N N . GLY A 1 72 ? 4.548 -8.844 9.553 1.00 87.94 72 GLY A N 1
ATOM 544 C CA . GLY A 1 72 ? 4.545 -9.364 10.924 1.00 87.94 72 GLY A CA 1
ATOM 545 C C . GLY A 1 72 ? 4.115 -8.321 11.952 1.00 87.94 72 GLY A C 1
ATOM 546 O O . GLY A 1 72 ? 2.930 -8.026 12.024 1.00 87.94 72 GLY A O 1
ATOM 547 N N . LYS A 1 73 ? 5.045 -7.831 12.785 1.00 79.19 73 LYS A N 1
ATOM 548 C CA . LYS A 1 73 ? 4.756 -7.007 13.981 1.00 79.19 73 LYS A CA 1
ATOM 549 C C . LYS A 1 73 ? 5.006 -5.501 13.795 1.00 79.19 73 LYS A C 1
ATOM 551 O O . LYS A 1 73 ? 5.289 -4.811 14.769 1.00 79.19 73 LYS A O 1
ATOM 556 N N . ASN A 1 74 ? 4.933 -4.993 12.568 1.00 86.75 74 ASN A N 1
ATOM 557 C CA . ASN A 1 74 ? 5.081 -3.561 12.303 1.00 86.75 74 ASN A CA 1
ATOM 558 C C . ASN A 1 74 ? 3.718 -2.916 12.039 1.00 86.75 74 ASN A C 1
ATOM 560 O O . ASN A 1 74 ? 2.793 -3.579 11.575 1.00 86.75 74 ASN A O 1
ATOM 564 N N . CYS A 1 75 ? 3.615 -1.615 12.309 1.00 89.25 75 CYS A N 1
ATOM 565 C CA . CYS A 1 75 ? 2.452 -0.799 11.977 1.00 89.25 75 CYS A CA 1
ATOM 566 C C . CYS A 1 75 ? 2.801 0.132 10.811 1.00 89.25 75 CYS A C 1
ATOM 568 O O . CYS A 1 75 ? 3.846 0.784 10.829 1.00 89.25 75 CYS A O 1
ATOM 570 N N . LEU A 1 76 ? 1.927 0.197 9.805 1.00 91.81 76 LEU A N 1
ATOM 571 C CA . LEU A 1 76 ? 2.019 1.172 8.724 1.00 91.81 76 LEU A CA 1
ATOM 572 C C . LEU A 1 76 ? 1.068 2.334 9.018 1.00 91.81 76 LEU A C 1
ATOM 574 O O . LEU A 1 76 ? -0.149 2.167 8.987 1.00 91.81 76 LEU A O 1
ATOM 578 N N . PHE A 1 77 ? 1.629 3.516 9.253 1.00 93.50 77 PHE A N 1
ATOM 579 C CA . PHE A 1 77 ? 0.868 4.745 9.453 1.00 93.50 77 PHE A CA 1
ATOM 580 C C . PHE A 1 77 ? 0.833 5.569 8.161 1.00 93.50 77 PHE A C 1
ATOM 582 O O . PHE A 1 77 ? 1.879 5.933 7.625 1.00 93.50 77 PHE A O 1
ATOM 589 N N . ILE A 1 78 ? -0.369 5.857 7.653 1.00 91.62 78 ILE A N 1
ATOM 590 C CA . ILE A 1 78 ? -0.594 6.681 6.458 1.00 91.62 78 ILE A CA 1
ATOM 591 C C . ILE A 1 78 ? -1.412 7.895 6.885 1.00 91.62 78 ILE A C 1
ATOM 593 O O . ILE A 1 78 ? -2.526 7.745 7.378 1.00 91.62 78 ILE A O 1
ATOM 597 N N . TYR A 1 79 ? -0.853 9.087 6.691 1.00 92.75 79 TYR A N 1
ATOM 598 C CA . TYR A 1 79 ? -1.403 10.322 7.235 1.00 92.75 79 TYR A CA 1
ATOM 599 C C . TYR A 1 79 ? -1.911 11.270 6.151 1.00 92.75 79 TYR A C 1
ATOM 601 O O . TYR A 1 79 ? -1.248 11.518 5.143 1.00 92.75 79 TYR A O 1
ATOM 609 N N . TYR A 1 80 ? -3.066 11.865 6.426 1.00 91.44 80 TYR A N 1
ATOM 610 C CA . TYR A 1 80 ? -3.573 13.058 5.768 1.00 91.44 80 TYR A CA 1
ATOM 611 C C . TYR A 1 80 ? -4.252 13.925 6.845 1.00 91.44 80 TYR A C 1
ATOM 613 O O . TYR A 1 80 ? -4.913 13.354 7.717 1.00 91.44 80 TYR A O 1
ATOM 621 N N . PRO A 1 81 ? -4.104 15.266 6.830 1.00 93.62 81 PRO A N 1
ATOM 622 C CA . PRO A 1 81 ? -4.663 16.163 7.848 1.00 93.62 81 PRO A CA 1
ATOM 623 C C . PRO A 1 81 ? -6.185 16.337 7.695 1.00 93.62 81 PRO A C 1
ATOM 625 O O . PRO A 1 81 ? -6.690 17.441 7.496 1.00 93.62 81 PRO A O 1
ATOM 628 N N . ASP A 1 82 ? -6.930 15.236 7.753 1.00 94.44 82 ASP A N 1
ATOM 629 C CA . ASP A 1 82 ? -8.387 15.255 7.780 1.00 94.44 82 ASP A CA 1
ATOM 630 C C . ASP A 1 82 ? -8.890 15.635 9.179 1.00 94.44 82 ASP A C 1
ATOM 632 O O . ASP A 1 82 ? -8.510 15.042 10.190 1.00 94.44 82 ASP A O 1
ATOM 636 N N . ASN A 1 83 ? -9.776 16.629 9.242 1.00 94.75 83 ASN A N 1
ATOM 637 C CA . ASN A 1 83 ? -10.286 17.151 10.509 1.00 94.75 83 ASN A CA 1
ATOM 638 C C . ASN A 1 83 ? -11.117 16.127 11.288 1.00 94.75 83 ASN A C 1
ATOM 640 O O . ASN A 1 83 ? -11.147 16.194 12.517 1.00 94.75 83 ASN A O 1
ATOM 644 N N . ASN A 1 84 ? -11.824 15.222 10.604 1.00 94.50 84 ASN A N 1
ATOM 645 C CA . ASN A 1 84 ? -12.579 14.179 11.286 1.00 94.50 84 ASN A CA 1
ATOM 646 C C . ASN A 1 84 ? -11.618 13.130 11.856 1.00 94.50 84 ASN A C 1
ATOM 648 O O . ASN A 1 84 ? -11.716 12.811 13.035 1.00 94.50 84 ASN A O 1
ATOM 652 N N . TYR A 1 85 ? -10.635 12.689 11.070 1.00 94.88 85 TYR A N 1
ATOM 653 C CA . TYR A 1 85 ? -9.583 11.771 11.502 1.00 94.88 85 TYR A CA 1
ATOM 654 C C . TYR A 1 85 ? -8.845 12.259 12.748 1.00 94.88 85 TYR A C 1
ATOM 656 O O . TYR A 1 85 ? -8.807 11.557 13.758 1.00 94.88 85 TYR A O 1
ATOM 664 N N . LEU A 1 86 ? -8.357 13.500 12.720 1.00 94.25 86 LEU A N 1
ATOM 665 C CA . LEU A 1 86 ? -7.618 14.100 13.833 1.00 94.25 86 LEU A CA 1
ATOM 666 C C . LEU A 1 86 ? -8.442 14.224 15.125 1.00 94.25 86 LEU A C 1
ATOM 668 O O . LEU A 1 86 ? -7.874 14.208 16.211 1.00 94.25 86 LEU A O 1
ATOM 672 N N . LYS A 1 87 ? -9.770 14.359 15.027 1.00 93.88 87 LYS A N 1
ATOM 673 C CA . LYS A 1 87 ? -10.660 14.500 16.193 1.00 93.88 87 LYS A CA 1
ATOM 674 C C . LYS A 1 87 ? -11.231 13.174 16.681 1.00 93.88 87 LYS A C 1
ATOM 676 O O . LYS A 1 87 ? -11.565 13.059 17.860 1.00 93.88 87 LYS A O 1
ATOM 681 N N . SER A 1 88 ? -11.445 12.215 15.778 1.00 94.12 88 SER A N 1
ATOM 682 C CA . SER A 1 88 ? -12.274 11.042 16.051 1.00 94.12 88 SER A CA 1
ATOM 683 C C . SER A 1 88 ? -11.570 9.679 15.925 1.00 94.12 88 SER A C 1
ATOM 685 O O . SER A 1 88 ? -12.151 8.696 16.387 1.00 94.12 88 SER A O 1
ATOM 687 N N . SER A 1 89 ? -10.314 9.614 15.466 1.00 94.19 89 SER A N 1
ATOM 688 C CA . SER A 1 89 ? -9.484 8.392 15.494 1.00 94.19 89 SER A CA 1
ATOM 689 C C . SER A 1 89 ? -9.229 7.883 16.915 1.00 94.19 89 SER A C 1
ATOM 691 O O . SER A 1 89 ? -8.928 8.664 17.816 1.00 94.19 89 SER A O 1
ATOM 693 N N . GLU A 1 90 ? -9.303 6.568 17.121 1.00 92.19 90 GLU A N 1
ATOM 694 C CA . GLU A 1 90 ? -8.966 5.942 18.412 1.00 92.19 90 GLU A CA 1
ATOM 695 C C . GLU A 1 90 ? -7.468 6.040 18.745 1.00 92.19 90 GLU A C 1
ATOM 697 O O . GLU A 1 90 ? -7.098 5.996 19.915 1.00 92.19 90 GLU A O 1
ATOM 702 N N . TRP A 1 91 ? -6.613 6.224 17.734 1.00 90.69 91 TRP A N 1
ATOM 703 C CA . TRP A 1 91 ? -5.153 6.234 17.878 1.00 90.69 91 TRP A CA 1
ATOM 704 C C . TRP A 1 91 ? -4.553 7.633 18.044 1.00 90.69 91 TRP A C 1
ATOM 706 O O . TRP A 1 91 ? -3.399 7.747 18.452 1.00 90.69 91 TRP A O 1
ATOM 716 N N . LEU A 1 92 ? -5.303 8.687 17.699 1.00 89.88 92 LEU A N 1
ATOM 717 C CA . LEU A 1 92 ? -4.833 10.080 17.750 1.00 89.88 92 LEU A CA 1
ATOM 718 C C . LEU A 1 92 ? -5.540 10.942 18.803 1.00 89.88 92 LEU A C 1
ATOM 720 O O . LEU A 1 92 ? -5.055 12.032 19.106 1.00 89.88 92 LEU A O 1
ATOM 724 N N . LYS A 1 93 ? -6.668 10.484 19.360 1.00 75.19 93 LYS A N 1
ATOM 725 C CA . LYS A 1 93 ? -7.310 11.159 20.494 1.00 75.19 93 LYS A CA 1
ATOM 726 C C . LYS A 1 93 ? -6.389 11.114 21.713 1.00 75.19 93 LYS A C 1
ATOM 728 O O . LYS A 1 93 ? -5.996 10.034 22.146 1.00 75.19 93 LYS A O 1
ATOM 733 N N . SER A 1 94 ? -6.083 12.289 22.256 1.00 61.59 94 SER A N 1
ATOM 734 C CA . SER A 1 94 ? -5.483 12.479 23.582 1.00 61.59 94 SER A CA 1
ATOM 735 C C . SER A 1 94 ? -6.536 12.438 24.679 1.00 61.59 94 SER A C 1
ATOM 737 O O . SER A 1 94 ? -7.578 13.103 24.462 1.00 61.59 94 SER A O 1
#